Protein AF-A0ABD4UKT7-F1 (afdb_monomer_lite)

Sequence (59 aa):
MLIDWNYDGAVLQPAVVDIPGKSELVSGAYKVPE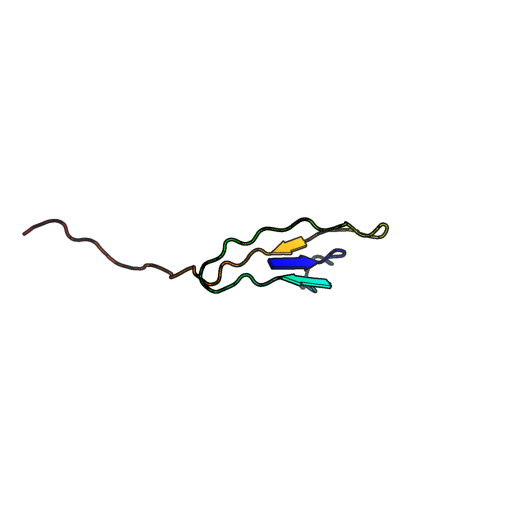DAGTIRVKITDLLSESWEGSISNGD

Structure (mmCIF, N/CA/C/O backbone):
data_AF-A0ABD4UKT7-F1
#
_entry.id   AF-A0ABD4UKT7-F1
#
loop_
_atom_site.group_PDB
_atom_site.id
_atom_site.type_symbol
_atom_site.label_atom_id
_atom_site.label_alt_id
_atom_site.label_comp_id
_atom_site.label_asym_id
_atom_site.label_entity_id
_atom_site.label_seq_id
_atom_site.pdbx_PDB_ins_code
_atom_site.Cartn_x
_atom_site.Cartn_y
_atom_site.Cartn_z
_atom_site.occupancy
_atom_site.B_iso_or_equiv
_atom_site.auth_seq_id
_atom_site.auth_comp_id
_atom_site.auth_asym_id
_atom_site.auth_atom_id
_atom_site.pdbx_PDB_model_num
ATOM 1 N N . MET A 1 1 ? -5.170 2.076 2.990 1.00 86.56 1 MET A N 1
ATOM 2 C CA . MET A 1 1 ? -4.307 1.252 2.125 1.00 86.56 1 MET A CA 1
ATOM 3 C C . MET A 1 1 ? -4.123 1.933 0.793 1.00 86.56 1 MET A C 1
ATOM 5 O O . MET A 1 1 ? -5.081 2.391 0.190 1.00 86.56 1 MET A O 1
ATOM 9 N N . LEU A 1 2 ? -2.878 2.021 0.365 1.00 92.31 2 LEU A N 1
ATOM 10 C CA . LEU A 1 2 ? -2.464 2.634 -0.880 1.00 92.31 2 LEU A CA 1
ATOM 11 C C . LEU A 1 2 ? -1.612 1.608 -1.620 1.00 92.31 2 LEU A C 1
ATOM 13 O O . LEU A 1 2 ? -0.711 1.029 -1.007 1.00 92.31 2 LEU A O 1
ATOM 17 N N . ILE A 1 3 ? -1.893 1.381 -2.898 1.00 93.75 3 ILE A N 1
ATOM 18 C CA . ILE A 1 3 ? -1.103 0.484 -3.743 1.00 93.75 3 ILE A CA 1
ATOM 19 C C . ILE A 1 3 ? -0.635 1.268 -4.959 1.00 93.75 3 ILE A C 1
ATOM 21 O O . ILE A 1 3 ? -1.443 1.775 -5.738 1.00 93.75 3 ILE A O 1
ATOM 25 N N . ASP A 1 4 ? 0.678 1.362 -5.094 1.00 95.69 4 ASP A N 1
ATOM 26 C CA . ASP A 1 4 ? 1.371 1.844 -6.277 1.00 95.69 4 ASP A CA 1
ATOM 27 C C . ASP A 1 4 ? 1.956 0.628 -6.999 1.00 95.69 4 ASP A C 1
ATOM 29 O O . ASP A 1 4 ? 2.722 -0.139 -6.413 1.00 95.69 4 ASP A O 1
ATOM 33 N N . TRP A 1 5 ? 1.541 0.412 -8.244 1.00 96.12 5 TRP A N 1
ATOM 34 C CA . TRP A 1 5 ? 1.967 -0.741 -9.038 1.00 96.12 5 TRP A CA 1
ATOM 35 C C . TRP A 1 5 ? 3.326 -0.528 -9.717 1.00 96.12 5 TRP A C 1
ATOM 37 O O . TRP A 1 5 ? 3.939 -1.505 -10.139 1.00 96.12 5 TRP A O 1
ATOM 47 N N . ASN A 1 6 ? 3.787 0.723 -9.828 1.00 94.50 6 ASN A N 1
ATOM 48 C CA . ASN A 1 6 ? 4.949 1.129 -10.620 1.00 94.50 6 ASN A CA 1
ATOM 49 C C . ASN A 1 6 ? 5.776 2.195 -9.883 1.00 94.50 6 ASN A C 1
ATOM 51 O O . ASN A 1 6 ? 6.105 3.244 -10.435 1.00 94.50 6 ASN A O 1
ATOM 55 N N . TYR A 1 7 ? 6.117 1.916 -8.627 1.00 95.06 7 TYR A N 1
ATOM 56 C CA . TYR A 1 7 ? 6.839 2.839 -7.763 1.00 95.06 7 TYR A CA 1
ATOM 57 C C . TYR A 1 7 ? 8.244 3.148 -8.302 1.00 95.06 7 TYR A C 1
ATOM 59 O O . TYR A 1 7 ? 9.062 2.249 -8.516 1.00 95.06 7 TYR A O 1
ATOM 67 N N . ASP A 1 8 ? 8.544 4.437 -8.451 1.00 91.50 8 ASP A N 1
ATOM 68 C CA . ASP A 1 8 ? 9.763 4.949 -9.088 1.00 91.50 8 ASP A CA 1
ATOM 69 C C . ASP A 1 8 ? 10.984 5.055 -8.154 1.00 91.50 8 ASP A C 1
ATOM 71 O O . ASP A 1 8 ? 12.087 5.374 -8.596 1.00 91.50 8 ASP A O 1
ATOM 75 N N . GLY A 1 9 ? 10.811 4.786 -6.858 1.00 90.50 9 GLY A N 1
ATOM 76 C CA . GLY A 1 9 ? 11.866 4.941 -5.853 1.00 90.50 9 GLY A CA 1
ATOM 77 C C . GLY A 1 9 ? 11.769 6.228 -5.033 1.00 90.50 9 GLY A C 1
ATOM 78 O O . GLY A 1 9 ? 12.276 6.249 -3.909 1.00 90.50 9 GLY A O 1
ATOM 79 N N . ALA A 1 10 ? 11.049 7.248 -5.501 1.00 91.38 10 ALA A N 1
ATOM 80 C CA . ALA A 1 10 ? 11.006 8.579 -4.902 1.00 91.38 10 ALA A CA 1
ATOM 81 C C . ALA A 1 10 ? 9.644 8.936 -4.286 1.00 91.38 10 ALA A C 1
ATOM 83 O O . ALA A 1 10 ? 9.585 9.260 -3.096 1.00 91.38 10 ALA A O 1
ATOM 84 N N . VAL A 1 11 ? 8.557 8.894 -5.064 1.00 91.56 11 VAL A N 1
ATOM 85 C CA . VAL A 1 11 ? 7.237 9.402 -4.645 1.00 91.56 11 VAL A CA 1
ATOM 86 C C . VAL A 1 11 ? 6.180 8.319 -4.786 1.00 91.56 11 VAL A C 1
ATOM 88 O O . VAL A 1 11 ? 6.065 7.672 -5.816 1.00 91.56 11 VAL A O 1
ATOM 91 N N . LEU A 1 12 ? 5.393 8.107 -3.728 1.00 91.12 12 LEU A N 1
ATOM 92 C CA . LEU A 1 12 ? 4.297 7.141 -3.771 1.00 91.12 12 LEU A CA 1
ATOM 93 C C . LEU A 1 12 ? 3.132 7.728 -4.578 1.00 91.12 12 LEU A C 1
ATOM 95 O O . LEU A 1 12 ? 2.512 8.695 -4.126 1.00 91.12 12 LEU A O 1
ATOM 99 N N . GLN A 1 13 ? 2.811 7.127 -5.723 1.00 93.06 13 GLN A N 1
ATOM 100 C CA . GLN A 1 13 ? 1.700 7.521 -6.591 1.00 93.06 13 GLN A CA 1
ATOM 101 C C . GLN A 1 13 ? 0.686 6.374 -6.685 1.00 93.06 13 GLN A C 1
ATOM 103 O O . GLN A 1 13 ? 0.669 5.614 -7.652 1.00 93.06 13 GLN A O 1
ATOM 108 N N . PRO A 1 14 ? -0.159 6.194 -5.657 1.00 91.44 14 PRO A N 1
ATOM 109 C CA . PRO A 1 14 ? -1.015 5.026 -5.590 1.00 91.44 14 PRO A CA 1
ATOM 110 C C . PRO A 1 14 ? -2.100 5.067 -6.665 1.00 91.44 14 PRO A C 1
ATOM 112 O O . PRO A 1 14 ? -2.872 6.021 -6.754 1.00 91.44 14 PRO A O 1
ATOM 115 N N . ALA A 1 15 ? -2.193 3.985 -7.432 1.00 92.50 15 ALA A N 1
ATOM 116 C CA . ALA A 1 15 ? -3.288 3.746 -8.364 1.00 92.50 15 ALA A CA 1
ATOM 117 C C . ALA A 1 15 ? -4.539 3.212 -7.647 1.00 92.50 15 ALA A C 1
ATOM 119 O O . ALA A 1 15 ? -5.654 3.374 -8.139 1.00 92.50 15 ALA A O 1
ATOM 120 N N . VAL A 1 16 ? -4.363 2.581 -6.480 1.00 91.19 16 VAL A N 1
ATOM 121 C CA . VAL A 1 16 ? -5.460 2.099 -5.632 1.00 91.19 16 VAL A CA 1
ATOM 122 C C . VAL A 1 16 ? -5.406 2.792 -4.280 1.00 91.19 16 VAL A C 1
ATOM 124 O O . VAL A 1 16 ? -4.366 2.797 -3.618 1.00 91.19 16 VAL A O 1
ATOM 127 N N . VAL A 1 17 ? -6.551 3.326 -3.855 1.00 89.31 17 VAL A N 1
ATOM 128 C CA . VAL A 1 17 ? -6.771 3.897 -2.525 1.00 89.31 17 VAL A CA 1
ATOM 12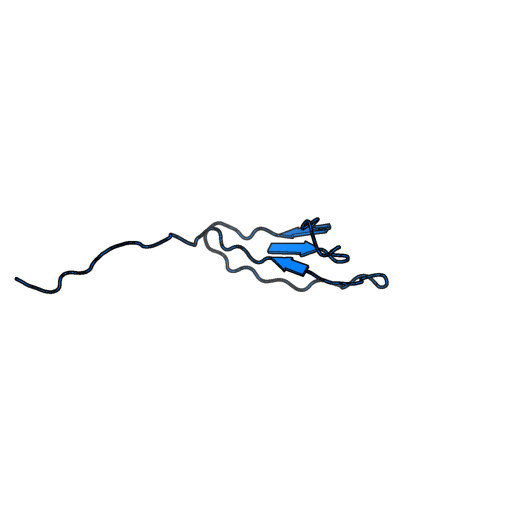9 C C . VAL A 1 17 ? -7.969 3.193 -1.899 1.00 89.31 17 VAL A C 1
ATOM 131 O O . VAL A 1 17 ? -9.085 3.318 -2.389 1.00 89.31 17 VAL A O 1
ATOM 134 N N . ASP A 1 18 ? -7.723 2.460 -0.820 1.00 84.56 18 ASP A N 1
ATOM 135 C CA . ASP A 1 18 ? -8.734 1.730 -0.056 1.00 84.56 18 ASP A CA 1
ATOM 136 C C . ASP A 1 18 ? -8.628 2.113 1.422 1.00 84.56 18 ASP A C 1
ATOM 138 O O . ASP A 1 18 ? -7.600 1.878 2.058 1.00 84.56 18 ASP A O 1
ATOM 142 N N . ILE A 1 19 ? -9.645 2.772 1.968 1.00 84.00 19 ILE A N 1
ATOM 143 C CA . ILE A 1 19 ? -9.637 3.307 3.333 1.00 84.00 19 ILE A CA 1
ATOM 144 C C . ILE A 1 19 ? -10.764 2.616 4.111 1.00 84.00 19 ILE A C 1
ATOM 146 O O . 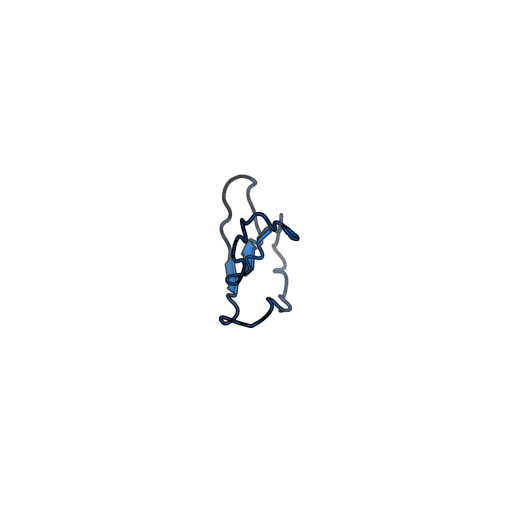ILE A 1 19 ? -11.928 2.856 3.784 1.00 84.00 19 ILE A O 1
ATOM 150 N N . PRO A 1 20 ? -10.448 1.786 5.125 1.00 78.06 20 PRO A N 1
ATOM 151 C CA . PRO A 1 20 ? -11.470 1.106 5.912 1.00 78.06 20 PRO A CA 1
ATOM 152 C C . PRO A 1 20 ? -12.236 2.095 6.800 1.00 78.06 20 PRO A C 1
ATOM 154 O O . PRO A 1 20 ? -11.760 3.199 7.093 1.00 78.06 20 PRO A O 1
ATOM 157 N N . GLY A 1 21 ? -13.425 1.692 7.255 1.00 74.69 21 GLY A N 1
ATOM 158 C CA . GLY A 1 21 ? -14.206 2.463 8.217 1.00 74.69 21 GLY A CA 1
ATOM 159 C C . GLY A 1 21 ? -13.500 2.628 9.570 1.00 74.69 21 GLY A C 1
ATOM 160 O O . GLY A 1 21 ? -12.533 1.939 9.883 1.00 74.69 21 GLY A O 1
ATOM 161 N N . LYS A 1 22 ? -14.026 3.527 10.417 1.00 69.19 22 LYS A N 1
ATOM 162 C CA . LYS A 1 22 ? -13.458 3.919 11.729 1.00 69.19 22 LYS A CA 1
ATOM 163 C C . LYS A 1 22 ? -13.173 2.778 12.721 1.00 69.19 22 LYS A C 1
ATOM 165 O O . LYS A 1 22 ? -12.622 3.056 13.776 1.00 69.19 22 LYS A O 1
ATOM 170 N N . SER A 1 23 ? -13.580 1.540 12.461 1.00 68.38 23 SER A N 1
ATOM 171 C CA . SER A 1 23 ? -13.342 0.400 13.361 1.00 68.38 23 SER A CA 1
ATOM 172 C C . SER A 1 23 ? -13.105 -0.906 12.614 1.00 68.38 23 SER A C 1
ATOM 174 O O . SER A 1 23 ? -13.321 -1.986 13.158 1.00 68.38 23 SER A O 1
ATOM 176 N N . GLU A 1 24 ? -12.675 -0.807 11.360 1.00 74.38 24 GLU A N 1
ATOM 177 C CA . GLU A 1 24 ? -12.455 -1.962 10.504 1.00 74.38 24 GLU A CA 1
ATOM 178 C C . GLU A 1 24 ? -10.969 -2.119 10.205 1.00 74.38 24 GLU A C 1
ATOM 180 O O . GLU A 1 24 ? -10.259 -1.153 9.920 1.00 74.38 24 GLU A O 1
ATOM 185 N N . LEU A 1 25 ? -10.495 -3.363 10.261 1.00 75.81 25 LEU A N 1
ATOM 186 C CA . LEU A 1 25 ? -9.151 -3.690 9.814 1.00 75.81 25 LEU A CA 1
ATOM 187 C C . LEU A 1 25 ? -9.073 -3.556 8.293 1.00 75.81 25 LEU A C 1
ATOM 189 O O . LEU A 1 25 ? -9.983 -3.963 7.569 1.00 75.81 25 LEU A O 1
ATOM 193 N N . VAL A 1 26 ? -7.941 -3.051 7.804 1.00 73.81 26 VAL A N 1
ATOM 194 C CA . VAL A 1 26 ? -7.630 -3.082 6.373 1.00 73.81 26 VAL A CA 1
ATOM 195 C C . VAL A 1 26 ? -7.563 -4.542 5.919 1.00 73.81 26 VAL A C 1
ATOM 197 O O . VAL A 1 26 ? -6.690 -5.291 6.358 1.00 73.81 26 VAL A O 1
ATOM 200 N N . SER A 1 27 ? -8.445 -4.939 5.005 1.00 80.31 27 SER A N 1
ATOM 201 C CA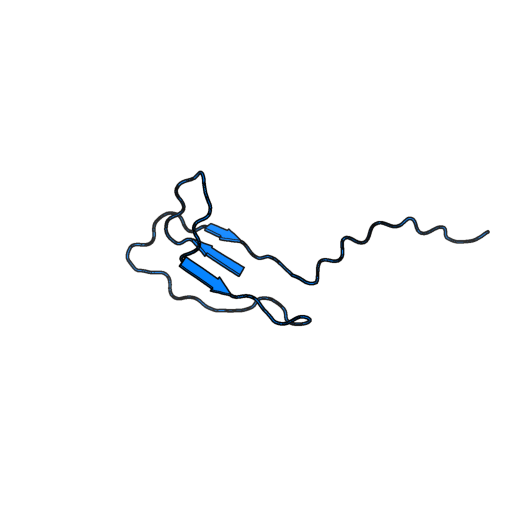 . SER A 1 27 ? -8.400 -6.249 4.354 1.00 80.31 27 SER A CA 1
ATOM 202 C C . SER A 1 2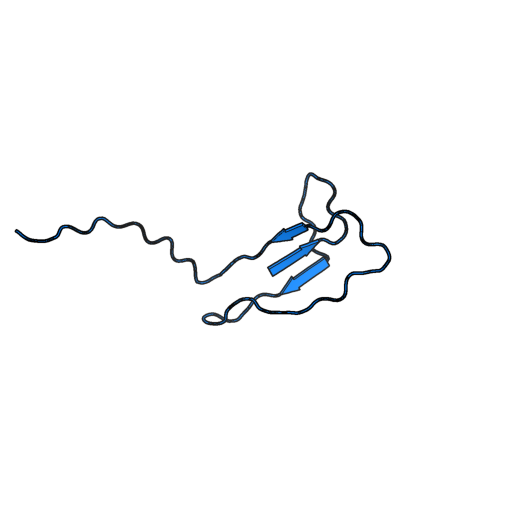7 ? -8.880 -6.139 2.909 1.00 80.31 27 SER A C 1
ATOM 204 O O . SER A 1 27 ? -9.793 -5.379 2.609 1.00 80.31 27 SER A O 1
ATOM 206 N N . GLY A 1 28 ? -8.252 -6.879 1.996 1.00 82.81 28 GLY A N 1
ATOM 207 C CA . GLY A 1 28 ? -8.643 -6.886 0.589 1.00 82.81 28 GLY A CA 1
ATOM 208 C C . GLY A 1 28 ? -7.720 -7.743 -0.270 1.00 82.81 28 GLY A C 1
ATOM 209 O O . GLY A 1 28 ? -6.579 -8.014 0.103 1.00 82.81 28 GLY A O 1
ATOM 210 N N . ALA A 1 29 ? -8.223 -8.171 -1.427 1.00 90.00 29 ALA A N 1
ATOM 211 C CA . ALA A 1 29 ? -7.460 -8.883 -2.445 1.00 90.00 29 ALA A CA 1
ATOM 212 C C . ALA A 1 29 ? -7.479 -8.067 -3.740 1.00 90.00 29 ALA A C 1
ATOM 214 O O . ALA A 1 29 ? -8.543 -7.666 -4.209 1.00 90.00 29 ALA A O 1
ATOM 215 N N . TYR A 1 30 ? -6.301 -7.831 -4.316 1.00 89.62 30 TYR A N 1
ATOM 216 C CA . TYR A 1 30 ? -6.133 -6.954 -5.472 1.00 89.62 30 TYR A CA 1
ATOM 217 C C . TYR A 1 30 ? -5.499 -7.717 -6.620 1.00 89.62 30 TYR A C 1
ATOM 219 O O . TYR A 1 30 ? -4.490 -8.401 -6.441 1.00 89.62 30 TYR A O 1
ATOM 227 N N . LYS A 1 31 ? -6.085 -7.585 -7.811 1.00 93.00 31 LYS A N 1
ATOM 228 C CA . LYS A 1 31 ? -5.485 -8.127 -9.026 1.00 93.00 31 LYS A CA 1
ATOM 229 C C . LYS A 1 31 ? -4.299 -7.250 -9.420 1.00 93.00 31 LYS A C 1
ATOM 231 O O . LYS A 1 31 ? -4.476 -6.060 -9.665 1.00 93.00 31 LYS A O 1
ATOM 236 N N . VAL A 1 32 ? -3.119 -7.857 -9.494 1.00 93.12 32 VAL A N 1
ATOM 237 C CA . VAL A 1 32 ? -1.909 -7.198 -9.992 1.00 93.12 32 VAL A CA 1
ATOM 238 C C . VAL A 1 32 ? -2.044 -7.002 -11.513 1.00 93.12 32 VAL A C 1
ATOM 240 O O . VAL A 1 32 ? -2.386 -7.972 -12.200 1.00 93.12 32 VAL A O 1
ATOM 243 N N . PRO A 1 33 ? -1.833 -5.784 -12.046 1.00 93.44 33 PRO A N 1
ATOM 244 C CA . PRO A 1 33 ? -1.773 -5.542 -13.489 1.00 93.44 33 PRO A CA 1
ATOM 245 C C . PRO A 1 33 ? -0.649 -6.337 -14.166 1.00 93.44 33 PRO A C 1
ATOM 247 O O . PRO A 1 33 ? 0.372 -6.626 -13.546 1.00 93.44 33 PRO A O 1
ATOM 250 N N . GLU A 1 34 ? -0.819 -6.682 -15.443 1.00 94.94 34 GLU A N 1
ATOM 251 C CA . GLU A 1 34 ? 0.177 -7.467 -16.198 1.00 94.94 34 GLU A CA 1
ATOM 252 C C . GLU A 1 34 ? 1.479 -6.693 -16.461 1.00 94.94 34 GLU A C 1
ATOM 254 O O . GLU A 1 34 ? 2.534 -7.294 -16.644 1.00 94.94 34 GLU A O 1
ATOM 259 N N . ASP A 1 35 ? 1.409 -5.364 -16.454 1.00 93.50 35 ASP A N 1
ATOM 260 C CA . ASP A 1 35 ? 2.503 -4.422 -16.681 1.00 93.50 35 ASP A CA 1
ATOM 261 C C . ASP A 1 35 ? 3.095 -3.852 -15.380 1.00 93.50 35 ASP A C 1
ATOM 263 O O . ASP A 1 35 ? 3.846 -2.879 -15.417 1.00 93.50 35 ASP A O 1
ATOM 267 N N . ALA A 1 36 ? 2.761 -4.435 -14.225 1.00 92.75 36 ALA A N 1
ATOM 268 C CA . ALA A 1 36 ? 3.271 -3.971 -12.941 1.00 92.75 36 ALA A CA 1
ATOM 269 C C . ALA A 1 36 ? 4.790 -4.184 -12.818 1.00 92.75 36 ALA A C 1
ATOM 271 O O . ALA A 1 36 ? 5.311 -5.280 -13.038 1.00 92.75 36 ALA A O 1
ATOM 272 N N . GLY A 1 37 ? 5.492 -3.127 -12.422 1.00 93.69 37 GLY A N 1
ATOM 273 C CA . GLY A 1 37 ? 6.907 -3.130 -12.083 1.00 93.69 37 GLY A CA 1
ATOM 274 C C . GLY A 1 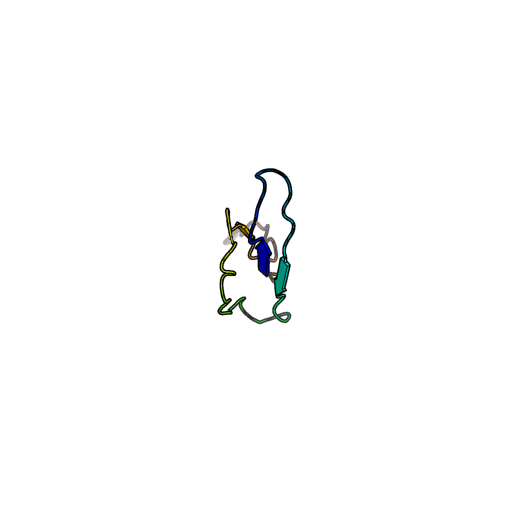37 ? 7.116 -3.267 -10.577 1.00 93.69 37 GLY A C 1
ATOM 275 O O . GLY A 1 37 ? 6.716 -4.247 -9.947 1.00 93.69 37 GLY A O 1
ATOM 276 N N . THR A 1 38 ? 7.781 -2.278 -9.979 1.00 95.00 38 THR A N 1
ATOM 277 C CA . THR A 1 38 ? 8.005 -2.250 -8.530 1.00 95.00 38 THR A CA 1
ATOM 278 C C . THR A 1 38 ? 6.711 -1.903 -7.805 1.00 95.00 38 THR A C 1
ATOM 280 O O . THR A 1 38 ? 6.248 -0.766 -7.849 1.00 95.00 38 THR A O 1
ATOM 283 N N . ILE A 1 39 ? 6.155 -2.862 -7.071 1.00 94.81 39 ILE A N 1
ATOM 284 C CA . ILE A 1 39 ? 4.925 -2.647 -6.310 1.00 94.81 39 ILE A CA 1
ATOM 285 C C . ILE A 1 39 ? 5.269 -2.092 -4.927 1.00 94.81 39 ILE A C 1
ATOM 287 O O . ILE A 1 39 ? 6.012 -2.715 -4.163 1.00 94.81 39 ILE A O 1
ATOM 291 N N . ARG A 1 40 ? 4.689 -0.944 -4.565 1.00 94.56 40 ARG A N 1
ATOM 292 C CA . ARG A 1 40 ? 4.784 -0.371 -3.221 1.00 94.56 40 ARG A CA 1
ATOM 293 C C . ARG A 1 40 ? 3.409 -0.265 -2.578 1.00 94.56 40 ARG A C 1
ATOM 295 O O . ARG A 1 40 ? 2.523 0.440 -3.051 1.00 94.56 40 ARG A O 1
ATOM 302 N N . VAL A 1 41 ? 3.263 -0.940 -1.441 1.00 91.94 41 VAL A N 1
ATOM 303 C CA . VAL A 1 41 ? 2.031 -0.946 -0.648 1.00 91.94 41 VAL A CA 1
ATOM 304 C C . VAL A 1 41 ? 2.251 -0.148 0.634 1.00 91.94 41 VAL A C 1
ATOM 306 O O . VAL A 1 41 ? 3.225 -0.373 1.352 1.00 91.94 41 VAL A O 1
ATOM 309 N N . LYS A 1 42 ? 1.343 0.782 0.943 1.00 89.50 42 LYS A N 1
ATOM 310 C CA . LYS A 1 42 ? 1.305 1.516 2.215 1.00 89.50 42 LYS A CA 1
ATOM 311 C C . LYS A 1 42 ? -0.023 1.253 2.917 1.00 89.50 42 LYS A C 1
ATOM 313 O O . LYS A 1 42 ? -1.083 1.681 2.460 1.00 89.50 42 LYS A O 1
ATOM 318 N N . ILE A 1 43 ? 0.034 0.555 4.045 1.00 85.56 43 ILE A N 1
ATOM 319 C CA . ILE A 1 43 ? -1.120 0.320 4.914 1.00 85.56 43 ILE A CA 1
ATOM 320 C C . ILE A 1 43 ? -1.075 1.374 6.018 1.00 85.56 43 ILE A C 1
ATOM 322 O O . ILE A 1 43 ? -0.036 1.601 6.632 1.00 85.56 43 ILE A O 1
ATOM 326 N N . THR A 1 44 ? -2.184 2.075 6.210 1.00 76.38 44 THR A N 1
ATOM 327 C CA . THR A 1 44 ? -2.329 3.091 7.250 1.00 76.38 44 THR A CA 1
ATOM 328 C C . THR A 1 44 ? -3.618 2.778 7.968 1.00 76.38 44 THR A C 1
ATOM 330 O O . THR A 1 44 ? -4.666 2.686 7.328 1.00 76.38 44 THR A O 1
ATOM 333 N N . ASP A 1 45 ? -3.495 2.559 9.265 1.00 72.56 45 ASP A N 1
ATOM 334 C CA . ASP A 1 45 ? -4.616 2.415 10.169 1.00 72.56 45 ASP A CA 1
ATOM 335 C C . ASP A 1 45 ? -4.997 3.809 10.693 1.00 72.56 45 ASP A C 1
ATOM 337 O O . ASP A 1 45 ? -4.135 4.591 11.094 1.00 72.56 45 ASP A O 1
ATOM 341 N N . LEU A 1 46 ? -6.282 4.155 10.598 1.00 64.81 46 LEU A N 1
ATOM 342 C CA . LEU A 1 46 ? -6.798 5.457 11.045 1.00 64.81 46 LEU A CA 1
ATOM 343 C C . LEU A 1 46 ? -7.088 5.480 12.552 1.00 64.81 46 LEU A C 1
ATOM 345 O O . LEU A 1 46 ? -7.292 6.556 13.109 1.00 64.81 46 LEU A O 1
ATOM 349 N N . LEU A 1 47 ? -7.118 4.307 13.190 1.00 61.97 47 LEU A N 1
ATOM 350 C CA . LEU A 1 47 ? -7.314 4.110 14.624 1.00 61.97 47 LEU A CA 1
ATOM 351 C C . LEU A 1 47 ? -6.012 4.081 15.422 1.00 61.97 47 LEU A C 1
ATOM 353 O O . LEU A 1 47 ? -6.041 3.817 16.622 1.00 61.97 47 LEU A O 1
ATOM 357 N N . SER A 1 48 ? -4.877 4.361 14.784 1.00 58.34 48 SER A N 1
ATOM 358 C CA . SER A 1 48 ? -3.589 4.431 15.454 1.00 58.34 48 SER A CA 1
ATOM 359 C C . SER A 1 48 ? -3.555 5.691 16.320 1.00 58.34 48 SER A C 1
ATOM 361 O O . SER A 1 48 ? -2.955 6.700 15.958 1.00 58.34 48 SER A O 1
ATOM 363 N N . GLU A 1 49 ? -4.244 5.654 17.459 1.00 49.41 49 GLU A N 1
ATOM 364 C CA . GLU A 1 49 ? -3.979 6.541 18.577 1.00 49.41 49 GLU A CA 1
ATOM 365 C C . GLU A 1 49 ? -2.525 6.293 18.983 1.00 49.41 49 GLU A C 1
ATOM 367 O O . GLU A 1 49 ? -2.153 5.200 19.418 1.00 49.41 49 GLU A O 1
ATOM 372 N N . SER A 1 50 ? -1.673 7.302 18.802 1.00 57.28 50 SER A N 1
ATOM 373 C CA . SER A 1 50 ? -0.376 7.343 19.463 1.00 57.28 50 SER A CA 1
ATOM 374 C C . SER A 1 50 ? -0.643 7.469 20.959 1.00 57.28 50 SER A C 1
ATOM 376 O O . SER A 1 50 ? -0.852 8.563 21.481 1.00 57.28 50 SER A O 1
ATOM 378 N N . TRP A 1 51 ? -0.719 6.334 21.645 1.00 53.38 51 TRP A N 1
ATOM 379 C CA . TRP A 1 51 ? -0.743 6.325 23.096 1.00 53.38 51 TRP A CA 1
ATOM 380 C C . TRP A 1 51 ? 0.645 6.736 23.597 1.00 53.38 51 TRP A C 1
ATOM 382 O O . TRP A 1 51 ? 1.623 6.014 23.406 1.00 53.38 51 TRP A O 1
ATOM 392 N N . GLU A 1 52 ? 0.729 7.907 24.223 1.00 60.47 52 GLU A N 1
ATOM 393 C CA . GLU A 1 52 ? 1.906 8.384 24.947 1.00 60.47 52 GLU A CA 1
ATOM 394 C C . GLU A 1 52 ? 1.483 8.695 26.386 1.00 60.47 52 GLU A C 1
ATOM 396 O O . GLU A 1 52 ? 0.776 9.666 26.654 1.00 60.47 52 GLU A O 1
ATOM 401 N N . GLY A 1 53 ? 1.887 7.842 27.327 1.00 74.12 53 GLY A N 1
ATOM 402 C CA . GLY A 1 53 ? 1.600 8.018 28.746 1.00 74.12 53 GLY A CA 1
ATOM 403 C C . GLY A 1 53 ? 2.555 7.212 29.622 1.00 74.12 53 GLY A C 1
ATOM 404 O O . GLY A 1 53 ? 3.062 6.170 29.214 1.00 74.12 53 GLY A O 1
ATOM 405 N N . SER A 1 54 ? 2.802 7.688 30.841 1.00 59.78 54 SER A N 1
ATOM 406 C CA . SER A 1 54 ? 3.519 6.928 31.871 1.00 59.78 54 SER A CA 1
ATOM 407 C C . SER A 1 54 ? 2.517 6.367 32.871 1.00 59.78 54 SER A C 1
ATOM 409 O O . SER A 1 54 ? 1.703 7.108 33.419 1.00 59.78 54 SER A O 1
ATOM 411 N N . ILE A 1 55 ? 2.589 5.059 33.120 1.00 70.25 55 ILE A N 1
ATOM 412 C CA . ILE A 1 55 ? 1.807 4.385 34.159 1.00 70.25 55 ILE A CA 1
ATOM 413 C C . ILE A 1 55 ? 2.652 4.365 35.433 1.00 70.25 55 ILE A C 1
ATOM 415 O O . ILE A 1 55 ? 3.674 3.682 35.486 1.00 70.25 55 ILE A O 1
ATOM 419 N N . SER A 1 56 ? 2.218 5.093 36.461 1.00 59.69 56 SER A N 1
ATOM 420 C CA . SER A 1 56 ? 2.742 4.941 37.821 1.00 59.69 56 SER A CA 1
ATOM 421 C C . SER A 1 56 ? 1.870 3.939 38.569 1.00 59.69 56 SER A C 1
ATOM 423 O O . SER A 1 56 ? 0.668 4.152 38.720 1.00 59.69 56 SER A O 1
ATOM 425 N N . ASN A 1 57 ? 2.465 2.834 39.015 1.00 50.94 57 ASN A N 1
ATOM 426 C CA . ASN A 1 57 ? 1.769 1.819 39.795 1.00 50.94 57 ASN A CA 1
ATOM 427 C C . ASN A 1 57 ? 2.050 2.007 41.294 1.00 50.94 57 ASN A C 1
ATOM 429 O O . ASN A 1 57 ? 3.075 1.527 41.772 1.00 50.94 57 ASN A O 1
ATOM 433 N N . GLY A 1 58 ? 1.100 2.635 41.996 1.00 60.03 58 GLY A N 1
ATOM 434 C CA . GLY A 1 58 ? 0.992 2.662 43.462 1.00 60.03 58 GLY A CA 1
ATOM 435 C C . GLY A 1 58 ? 1.842 3.721 44.174 1.00 60.03 58 GLY A C 1
ATOM 436 O O . GLY A 1 58 ? 3.039 3.823 43.915 1.00 60.03 58 GLY A O 1
ATOM 437 N N . ASP A 1 59 ? 1.194 4.476 45.069 1.00 50.56 59 ASP A N 1
ATOM 438 C CA . ASP A 1 59 ? 1.828 5.169 46.204 1.00 50.56 59 ASP A CA 1
ATOM 439 C C . ASP A 1 59 ? 2.306 4.163 47.269 1.00 50.56 59 ASP A C 1
ATOM 441 O O . ASP A 1 59 ? 1.614 3.131 47.463 1.00 50.56 59 ASP A O 1
#

Organism: NCBI:txid95486

Secondary structure (DSSP, 8-state):
-EEESS--SS----SEE----TT-------PPPTT--S-EEE---TT------------

Radius of gyration: 17.35 Å; chains: 1; bounding box: 26×18×63 Å

Foldseek 3Di:
DFKDQEDPPPDRDGPDDDADPLPDDDDDDDDRDPPGDDMDDDDDRPNPDPDDDDDDDDD

pLDDT: mean 81.0, std 14.3, range [49.41, 96.12]